Protein AF-A0A523DJ42-F1 (afdb_monomer)

Mean predicted aligned error: 4.33 Å

Radius of gyration: 15.99 Å; Cα contacts (8 Å, |Δi|>4): 185; chains: 1; bounding box: 36×27×42 Å

Structure (mmCIF, N/CA/C/O backbone):
data_AF-A0A523DJ42-F1
#
_entry.id   AF-A0A523DJ42-F1
#
loop_
_atom_site.group_PDB
_atom_site.id
_atom_site.type_symbol
_atom_site.label_atom_id
_atom_site.label_alt_id
_atom_site.label_comp_id
_atom_site.label_asym_id
_atom_site.label_entity_id
_atom_site.label_seq_id
_atom_site.pdbx_PDB_ins_code
_atom_site.Cartn_x
_atom_site.Cartn_y
_atom_site.Cartn_z
_atom_site.occupancy
_atom_site.B_iso_or_equiv
_atom_site.auth_seq_id
_atom_site.auth_comp_id
_atom_site.auth_asym_id
_atom_site.auth_atom_id
_atom_site.pdbx_PDB_model_num
ATOM 1 N N . MET A 1 1 ? -2.068 4.971 12.367 1.00 91.31 1 MET A N 1
ATOM 2 C CA . MET A 1 1 ? -2.739 3.863 13.085 1.00 91.31 1 MET A CA 1
ATOM 3 C C . MET A 1 1 ? -4.069 4.365 13.631 1.00 91.31 1 MET A C 1
ATOM 5 O O . MET A 1 1 ? -4.086 5.461 14.171 1.00 91.31 1 MET A O 1
ATOM 9 N N . ASP A 1 2 ? -5.151 3.599 13.479 1.00 94.56 2 ASP A N 1
ATOM 10 C CA . ASP A 1 2 ? -6.487 3.876 14.025 1.00 94.56 2 ASP A CA 1
ATOM 11 C C . ASP A 1 2 ? -6.815 2.844 15.113 1.00 94.56 2 ASP A C 1
ATOM 13 O O . ASP A 1 2 ? -7.291 1.738 14.842 1.00 94.56 2 ASP A O 1
ATOM 17 N N . THR A 1 3 ? -6.523 3.200 16.363 1.00 93.56 3 THR A N 1
ATOM 18 C CA . THR A 1 3 ? -6.750 2.326 17.521 1.00 93.56 3 THR A CA 1
ATOM 19 C C . THR A 1 3 ? -8.232 2.142 17.837 1.00 93.56 3 THR A C 1
ATOM 21 O O . THR A 1 3 ? -8.599 1.102 18.375 1.00 93.56 3 THR A O 1
ATOM 24 N N . GLY A 1 4 ? -9.096 3.087 17.449 1.00 91.75 4 GLY A N 1
ATOM 25 C CA . GLY A 1 4 ? -10.545 2.970 17.623 1.00 91.75 4 GLY A CA 1
ATOM 26 C C . GLY A 1 4 ? -11.166 1.891 16.733 1.00 91.75 4 GLY A C 1
ATOM 27 O O . GLY A 1 4 ? -12.132 1.248 17.134 1.00 91.75 4 GLY A O 1
ATOM 28 N N . ARG A 1 5 ? -10.596 1.655 15.543 1.00 93.44 5 ARG A N 1
ATOM 29 C CA . ARG A 1 5 ? -11.020 0.581 14.619 1.00 93.44 5 ARG A CA 1
ATOM 30 C C . ARG A 1 5 ? -10.167 -0.683 14.687 1.00 93.44 5 ARG A C 1
ATOM 32 O O . ARG A 1 5 ? -10.508 -1.678 14.040 1.00 93.44 5 ARG A O 1
ATOM 39 N N . GLY A 1 6 ? -9.061 -0.641 15.429 1.00 96.69 6 GLY A N 1
ATOM 40 C CA . GLY A 1 6 ? -8.100 -1.737 15.498 1.00 96.69 6 GLY A CA 1
ATOM 41 C C . GLY A 1 6 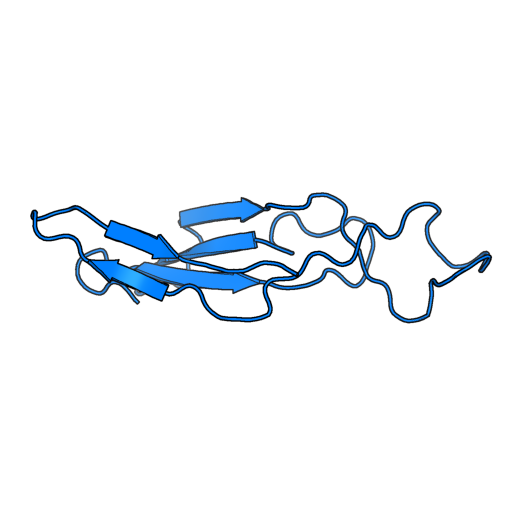? -7.330 -1.941 14.189 1.00 96.69 6 GLY A C 1
ATOM 42 O O . GLY A 1 6 ? -7.061 -3.085 13.828 1.00 96.69 6 GLY A O 1
ATOM 43 N N . VAL A 1 7 ? -7.020 -0.866 13.449 1.00 97.62 7 VAL A N 1
ATOM 44 C CA . VAL A 1 7 ? -6.425 -0.945 12.100 1.00 97.62 7 VAL A CA 1
ATOM 45 C C . VAL A 1 7 ? -5.134 -0.133 11.981 1.00 97.62 7 VAL A C 1
ATOM 47 O O . VAL A 1 7 ? -5.052 1.027 12.393 1.00 97.62 7 VAL A O 1
ATOM 50 N N . LEU A 1 8 ? -4.124 -0.721 11.348 1.00 97.56 8 LEU A N 1
ATOM 51 C CA . LEU A 1 8 ? -2.956 -0.036 10.810 1.00 97.56 8 LEU A CA 1
ATOM 52 C C . LEU A 1 8 ? -3.145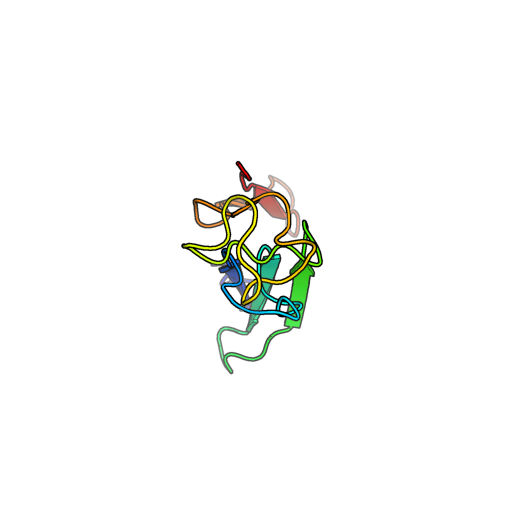 0.175 9.305 1.00 97.56 8 LEU A C 1
ATOM 54 O O . LEU A 1 8 ? -3.371 -0.784 8.575 1.00 97.56 8 LEU A O 1
ATOM 58 N N . TYR A 1 9 ? -3.033 1.420 8.849 1.00 97.69 9 TYR A N 1
ATOM 59 C CA . TYR A 1 9 ? -2.979 1.736 7.424 1.00 97.69 9 TYR A CA 1
ATOM 60 C C . TYR A 1 9 ? -1.522 1.888 7.006 1.00 97.69 9 TYR A C 1
ATOM 62 O O . TYR A 1 9 ? -0.777 2.615 7.668 1.00 97.69 9 TYR A O 1
ATOM 70 N N . VAL A 1 10 ? -1.135 1.207 5.936 1.00 97.19 10 VAL A N 1
ATOM 71 C CA . VAL A 1 10 ? 0.212 1.262 5.360 1.00 97.19 10 VAL A CA 1
ATOM 72 C C . VAL A 1 10 ? 0.118 1.597 3.881 1.00 97.19 10 VAL A C 1
ATOM 74 O O . VAL A 1 10 ? -0.897 1.308 3.247 1.00 97.19 10 VAL A O 1
ATOM 77 N N . ALA A 1 11 ? 1.175 2.203 3.359 1.00 96.62 11 ALA A N 1
ATOM 78 C CA . ALA A 1 11 ? 1.420 2.252 1.932 1.00 96.62 11 ALA A CA 1
ATOM 79 C C . ALA A 1 11 ? 2.565 1.289 1.613 1.00 96.62 11 ALA A C 1
ATOM 81 O O . ALA A 1 11 ? 3.507 1.166 2.403 1.00 96.62 11 ALA A O 1
ATOM 82 N N . THR A 1 12 ? 2.450 0.581 0.502 1.00 95.56 12 THR A N 1
ATOM 83 C CA . THR A 1 12 ? 3.499 -0.276 -0.047 1.00 95.56 12 THR A CA 1
ATOM 84 C C . THR A 1 12 ? 4.060 0.361 -1.299 1.00 95.56 12 THR A C 1
ATOM 86 O O . THR A 1 12 ? 3.349 1.100 -1.973 1.00 95.56 12 THR A O 1
ATOM 89 N N . GLY A 1 13 ? 5.324 0.073 -1.587 1.00 93.50 13 GLY A N 1
ATOM 90 C CA . GLY A 1 13 ? 5.969 0.600 -2.777 1.00 93.50 13 GLY A CA 1
ATOM 91 C C . GLY A 1 13 ? 6.151 -0.411 -3.888 1.00 93.50 13 GLY A C 1
ATOM 92 O O . GLY A 1 13 ? 5.477 -1.450 -3.904 1.00 93.50 13 GLY A O 1
ATOM 93 N N . ASN A 1 14 ? 7.113 -0.088 -4.747 1.00 91.81 14 ASN A N 1
ATOM 94 C CA . ASN A 1 14 ? 7.383 -0.757 -6.010 1.00 91.81 14 ASN A CA 1
ATOM 95 C C . ASN A 1 14 ? 7.432 -2.289 -5.921 1.00 91.81 14 ASN A C 1
ATOM 97 O O . ASN A 1 14 ? 8.058 -2.878 -5.026 1.00 91.81 14 ASN A O 1
ATOM 101 N N . ALA A 1 15 ? 6.873 -2.949 -6.938 1.00 93.44 15 ALA A N 1
ATOM 102 C CA . ALA A 1 15 ? 7.280 -4.306 -7.271 1.00 93.44 15 ALA A CA 1
ATOM 103 C C . ALA A 1 15 ? 8.597 -4.289 -8.063 1.00 93.44 15 ALA A C 1
ATOM 105 O O . ALA A 1 15 ? 8.815 -3.461 -8.939 1.00 93.44 15 ALA A O 1
ATOM 106 N N . TYR A 1 16 ? 9.463 -5.271 -7.810 1.00 90.94 16 TYR A N 1
ATOM 107 C CA . TYR A 1 16 ? 10.741 -5.424 -8.525 1.00 90.94 16 TYR A CA 1
ATOM 108 C C . TYR A 1 16 ? 10.790 -6.677 -9.404 1.00 90.94 16 TYR A C 1
ATOM 110 O O . TYR A 1 16 ? 11.854 -7.084 -9.870 1.00 90.94 16 TYR A O 1
ATOM 118 N N . THR A 1 17 ? 9.641 -7.316 -9.612 1.00 88.88 17 THR A N 1
ATOM 119 C CA . THR A 1 17 ? 9.490 -8.535 -10.408 1.00 88.88 17 THR A CA 1
ATOM 120 C C . THR A 1 17 ? 8.131 -8.547 -11.083 1.00 88.88 17 THR A C 1
ATOM 122 O O . THR A 1 17 ? 7.180 -7.970 -10.555 1.00 88.88 17 THR A O 1
ATOM 125 N N . GLN A 1 18 ? 8.016 -9.287 -12.186 1.00 87.62 18 GLN A N 1
ATOM 126 C CA . GLN A 1 18 ? 6.725 -9.582 -12.795 1.00 87.62 18 GLN A CA 1
ATOM 127 C C . GLN A 1 18 ? 6.231 -11.005 -12.483 1.00 87.62 18 GLN A C 1
ATOM 129 O O . GLN A 1 18 ? 7.048 -11.927 -12.415 1.00 87.62 18 GLN A O 1
ATOM 134 N N . PRO A 1 19 ? 4.906 -11.201 -12.335 1.00 90.94 19 PRO A N 1
ATOM 135 C CA . PRO A 1 19 ? 3.882 -10.149 -12.290 1.00 90.94 19 PRO A CA 1
ATOM 136 C C . PRO A 1 19 ? 4.017 -9.284 -11.025 1.00 90.94 19 PRO A C 1
ATOM 138 O O . PRO A 1 19 ? 4.441 -9.782 -9.980 1.00 90.94 19 PRO A O 1
ATOM 141 N N . ALA A 1 20 ? 3.667 -7.996 -11.126 1.00 92.88 20 ALA A N 1
ATOM 142 C CA . ALA A 1 20 ? 3.620 -7.122 -9.957 1.00 92.88 20 ALA A CA 1
ATOM 143 C C . ALA A 1 20 ? 2.618 -7.698 -8.948 1.00 92.88 20 ALA A C 1
ATOM 145 O O . ALA A 1 20 ? 1.522 -8.136 -9.316 1.00 92.88 20 ALA A O 1
ATOM 146 N N . ALA A 1 21 ? 2.998 -7.744 -7.672 1.00 94.44 21 ALA A N 1
ATOM 147 C CA . ALA A 1 21 ? 2.092 -8.226 -6.643 1.00 94.44 21 ALA A CA 1
ATOM 148 C C . ALA A 1 21 ? 0.887 -7.282 -6.556 1.00 94.44 21 ALA A C 1
ATOM 150 O O . ALA A 1 21 ? 1.054 -6.070 -6.572 1.00 94.44 21 ALA A O 1
ATOM 151 N N . GLY A 1 22 ? -0.323 -7.810 -6.361 1.00 95.50 22 GLY A N 1
ATOM 152 C CA . GLY A 1 22 ? -1.517 -6.967 -6.180 1.00 95.50 22 GLY A CA 1
ATOM 153 C C . GLY A 1 22 ? -1.483 -6.084 -4.922 1.00 95.50 22 GLY A C 1
ATOM 154 O O . GLY A 1 22 ? -2.404 -5.312 -4.689 1.00 95.50 22 GLY A O 1
ATOM 155 N N . THR A 1 23 ? -0.451 -6.235 -4.091 1.00 95.88 23 THR A N 1
ATOM 156 C CA . THR A 1 23 ? -0.181 -5.440 -2.891 1.00 95.88 23 THR A CA 1
ATOM 157 C C . THR A 1 23 ? 1.065 -4.563 -3.030 1.00 95.88 23 THR A C 1
ATOM 159 O O . THR A 1 23 ? 1.486 -4.009 -2.019 1.00 95.88 23 THR A O 1
ATOM 162 N N . SER A 1 24 ? 1.698 -4.464 -4.205 1.00 95.50 24 SER A N 1
ATOM 163 C CA . SER A 1 24 ? 2.636 -3.365 -4.486 1.00 95.50 24 SER A CA 1
ATOM 164 C C . SER A 1 24 ? 1.845 -2.101 -4.781 1.00 95.50 24 SER A C 1
ATOM 166 O O . SER A 1 24 ? 0.676 -2.198 -5.167 1.00 95.50 24 SER A O 1
ATOM 168 N N . ASP A 1 25 ? 2.460 -0.940 -4.574 1.00 95.62 25 ASP A N 1
ATOM 169 C CA . ASP A 1 25 ? 1.890 0.353 -4.974 1.00 95.62 25 ASP A CA 1
ATOM 170 C C . ASP A 1 25 ? 0.438 0.494 -4.501 1.00 95.62 25 ASP A C 1
ATOM 172 O O . ASP A 1 25 ? -0.490 0.841 -5.246 1.00 95.62 25 ASP A O 1
ATOM 176 N N . ALA A 1 26 ? 0.222 0.143 -3.228 1.00 96.62 26 ALA A N 1
ATOM 177 C CA . ALA A 1 26 ? -1.098 0.000 -2.642 1.00 96.62 26 ALA A CA 1
ATOM 178 C C . ALA A 1 26 ? -1.214 0.664 -1.271 1.00 96.62 26 ALA A C 1
ATOM 180 O O . ALA A 1 26 ? -0.290 0.673 -0.459 1.00 96.62 26 ALA A O 1
ATOM 181 N N . ILE A 1 27 ? -2.428 1.121 -0.962 1.00 97.56 27 ILE A N 1
ATOM 182 C CA . ILE A 1 27 ? -2.839 1.394 0.416 1.00 97.56 27 ILE A CA 1
ATOM 183 C C . ILE A 1 27 ? -3.468 0.130 0.990 1.00 97.56 27 ILE A C 1
ATOM 185 O O . ILE A 1 27 ? -4.391 -0.434 0.399 1.00 97.56 27 ILE A O 1
ATOM 189 N N . MET A 1 28 ? -3.008 -0.300 2.163 1.00 97.88 28 MET A N 1
ATOM 190 C CA . M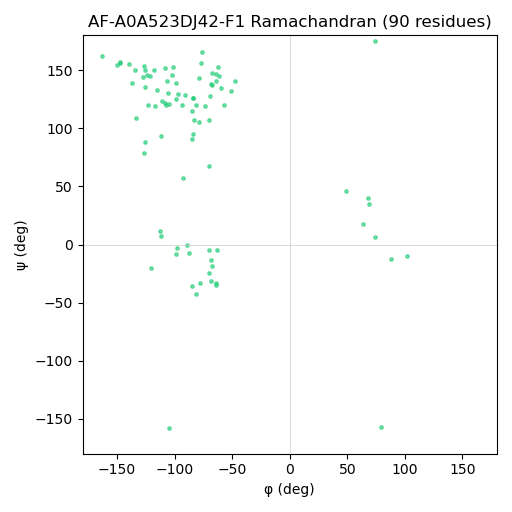ET A 1 28 ? -3.506 -1.501 2.834 1.00 97.88 28 MET A CA 1
ATOM 191 C C . MET A 1 28 ? -4.005 -1.195 4.242 1.00 97.88 28 MET A C 1
ATOM 193 O O . MET A 1 28 ? -3.429 -0.376 4.958 1.00 97.88 28 MET A O 1
ATOM 197 N N . ALA A 1 29 ? -5.046 -1.911 4.659 1.00 98.12 29 ALA A N 1
ATOM 198 C CA . ALA A 1 29 ? -5.522 -1.942 6.035 1.00 98.12 29 ALA A CA 1
ATOM 199 C C . ALA A 1 29 ? -5.203 -3.292 6.675 1.00 98.12 29 ALA A C 1
ATOM 201 O O . ALA A 1 29 ? -5.670 -4.335 6.216 1.00 98.12 29 ALA A O 1
ATOM 202 N N . ILE A 1 30 ? -4.456 -3.257 7.771 1.00 98.50 30 ILE A N 1
ATOM 203 C CA . ILE A 1 30 ? -4.006 -4.427 8.520 1.00 98.50 30 ILE A CA 1
ATOM 204 C C . ILE A 1 30 ? -4.641 -4.395 9.908 1.00 98.50 30 ILE A C 1
ATOM 206 O O . ILE A 1 30 ? -4.642 -3.366 10.583 1.00 98.50 30 ILE A O 1
ATOM 210 N N . GLU A 1 31 ? -5.199 -5.514 10.349 1.00 98.44 31 GLU A N 1
ATOM 211 C CA . GLU A 1 31 ? -5.735 -5.657 11.696 1.00 98.44 31 GLU A CA 1
ATOM 212 C C . GLU A 1 31 ? -4.614 -5.665 12.742 1.00 98.44 31 GLU A C 1
ATOM 214 O O . 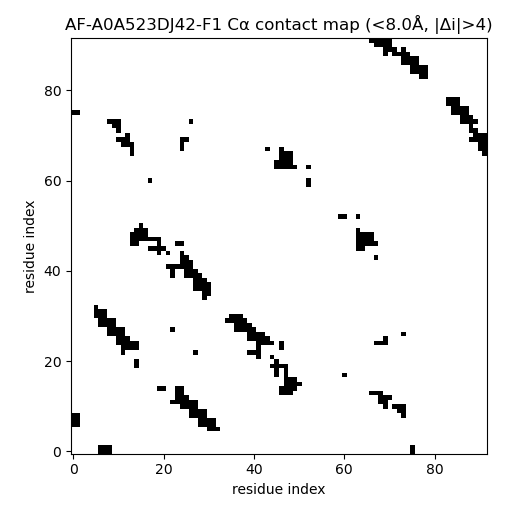GLU A 1 31 ? -3.685 -6.466 12.670 1.00 98.44 31 GLU A O 1
ATOM 219 N N . LEU A 1 32 ? -4.724 -4.802 13.757 1.00 98.12 32 LEU A N 1
ATOM 220 C CA . LEU A 1 32 ? -3.688 -4.644 14.784 1.00 98.12 32 LEU A CA 1
ATOM 221 C C . LEU A 1 32 ? -3.479 -5.897 15.638 1.00 98.12 32 LEU A C 1
ATOM 223 O O . LEU A 1 32 ? -2.365 -6.146 16.084 1.00 98.12 32 LEU A O 1
ATOM 227 N N . ALA A 1 33 ? -4.540 -6.663 15.890 1.00 98.06 33 ALA A N 1
ATOM 228 C CA . ALA A 1 33 ? -4.478 -7.818 16.781 1.00 98.06 33 ALA A CA 1
ATOM 229 C C . ALA A 1 33 ? -3.831 -9.048 16.128 1.00 98.06 33 ALA A C 1
ATOM 231 O O . ALA A 1 33 ? -3.200 -9.845 16.815 1.00 98.06 33 ALA A O 1
ATOM 232 N N . THR A 1 34 ? -4.017 -9.217 14.818 1.00 98.38 34 THR A N 1
ATOM 233 C CA . THR A 1 34 ? -3.708 -10.469 14.108 1.00 98.38 34 THR A CA 1
ATOM 234 C C . THR A 1 34 ? -2.673 -10.293 13.003 1.00 98.38 34 THR A C 1
ATOM 236 O O . THR A 1 34 ? -2.076 -11.274 12.570 1.00 98.38 34 THR A O 1
ATOM 239 N N . GLY A 1 35 ? -2.472 -9.067 12.511 1.00 97.69 35 GLY A N 1
ATOM 240 C CA . GLY A 1 35 ? -1.714 -8.814 11.289 1.00 97.69 35 GLY A CA 1
ATOM 241 C C . GLY A 1 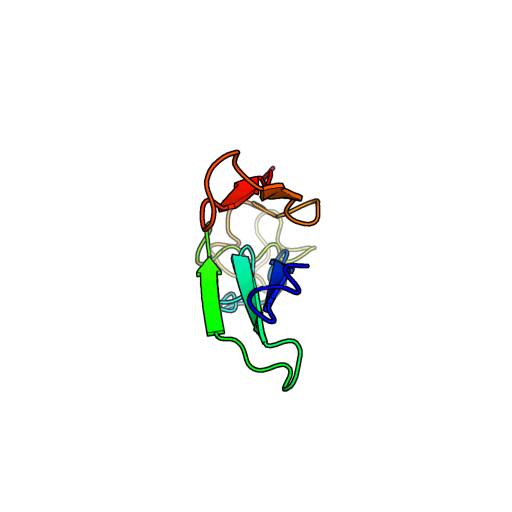35 ? -2.465 -9.197 10.008 1.00 97.69 35 GLY A C 1
ATOM 242 O O . GLY A 1 35 ? -1.884 -9.126 8.928 1.00 97.69 35 GLY A O 1
ATOM 243 N N . ALA A 1 36 ? -3.741 -9.593 10.089 1.00 98.44 36 ALA A N 1
ATOM 244 C CA . ALA A 1 36 ? -4.524 -9.954 8.913 1.00 98.44 36 ALA A CA 1
ATOM 245 C C . ALA A 1 36 ? -4.797 -8.730 8.028 1.00 98.44 36 ALA A C 1
ATOM 247 O O . ALA A 1 36 ? -5.174 -7.660 8.513 1.00 98.44 36 ALA A O 1
ATOM 248 N N . ILE A 1 37 ? -4.657 -8.899 6.713 1.00 98.25 37 ILE A N 1
ATOM 249 C CA . ILE A 1 37 ? -5.036 -7.874 5.739 1.00 98.25 37 ILE A CA 1
ATOM 250 C C . ILE A 1 37 ? -6.565 -7.839 5.660 1.00 98.25 37 ILE A C 1
ATOM 252 O O . ILE A 1 37 ? -7.197 -8.831 5.301 1.00 98.25 37 ILE A O 1
ATOM 256 N N . ARG A 1 38 ? -7.165 -6.692 5.985 1.00 97.69 38 ARG A N 1
ATOM 257 C CA . ARG A 1 38 ? -8.613 -6.469 5.861 1.00 97.69 38 ARG A CA 1
ATOM 258 C C . ARG A 1 38 ? -9.006 -6.110 4.436 1.00 97.69 38 ARG A C 1
ATOM 260 O O . ARG A 1 38 ? -10.030 -6.571 3.946 1.00 97.69 38 ARG A O 1
ATOM 267 N N . TRP A 1 39 ? -8.208 -5.257 3.805 1.00 97.69 39 TRP A N 1
ATOM 268 C CA . TRP A 1 39 ? -8.353 -4.854 2.412 1.00 97.69 39 TRP A CA 1
ATOM 269 C C . TRP A 1 39 ? -7.058 -4.208 1.924 1.00 97.69 39 TRP A C 1
ATOM 271 O O . TRP A 1 39 ? -6.232 -3.754 2.723 1.00 97.69 39 TRP A O 1
ATOM 281 N N . TRP A 1 40 ? -6.911 -4.137 0.608 1.00 97.69 40 TRP A N 1
ATOM 282 C CA . TRP A 1 40 ? -5.907 -3.323 -0.061 1.00 97.69 40 TRP A CA 1
ATOM 283 C C . TRP A 1 40 ? -6.518 -2.673 -1.302 1.00 97.69 40 TRP A C 1
ATOM 285 O O . TRP A 1 40 ? -7.507 -3.165 -1.847 1.00 97.69 40 TRP A O 1
ATOM 295 N N . ASN A 1 41 ? -5.945 -1.550 -1.716 1.00 95.94 41 ASN A N 1
ATOM 296 C CA . ASN A 1 41 ? -6.270 -0.877 -2.962 1.00 95.94 41 ASN A CA 1
ATOM 297 C C . ASN A 1 41 ? -4.960 -0.510 -3.660 1.00 95.94 41 ASN A C 1
ATOM 299 O O . ASN A 1 41 ? -4.233 0.351 -3.164 1.00 95.94 41 ASN A O 1
ATOM 303 N N . GLN A 1 42 ? -4.664 -1.205 -4.756 1.00 95.44 42 GLN A N 1
ATOM 304 C CA . GLN A 1 42 ? -3.520 -0.927 -5.616 1.00 95.44 42 GLN A CA 1
ATOM 305 C C . GLN A 1 42 ? -3.893 0.178 -6.597 1.00 95.44 42 GLN A C 1
ATOM 307 O O . GLN A 1 42 ? -4.901 0.072 -7.297 1.00 95.44 42 GLN A O 1
ATOM 312 N N . LEU A 1 43 ? -3.086 1.234 -6.635 1.00 92.06 43 LEU A N 1
ATOM 313 C CA . LEU A 1 43 ? -3.353 2.377 -7.504 1.00 92.06 43 LEU A CA 1
ATOM 314 C C . LEU A 1 43 ? -2.801 2.151 -8.908 1.00 92.06 43 LEU A C 1
ATOM 316 O O . LEU A 1 43 ? -3.460 2.536 -9.875 1.00 92.06 43 LEU A O 1
ATOM 320 N N . THR A 1 44 ? -1.655 1.474 -9.010 1.00 89.62 44 THR A N 1
ATOM 321 C CA . THR A 1 44 ? -0.969 1.238 -10.284 1.00 89.62 44 THR A CA 1
ATOM 322 C C . THR A 1 44 ? -0.711 -0.255 -10.495 1.00 89.62 44 THR A C 1
ATOM 324 O O . THR A 1 44 ? 0.327 -0.784 -10.107 1.00 89.62 44 THR A O 1
ATOM 327 N N . PRO A 1 45 ? -1.666 -0.992 -11.086 1.00 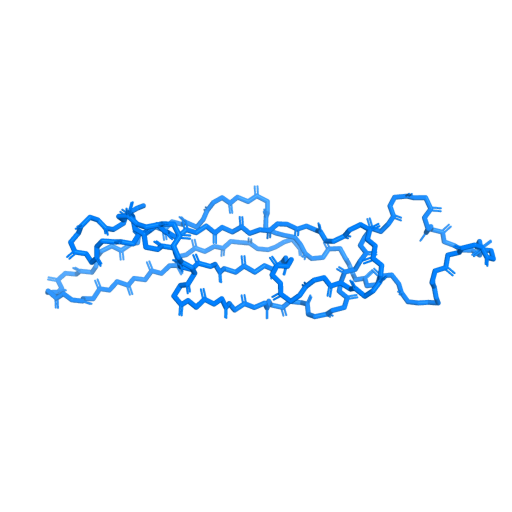91.19 45 PRO A N 1
ATOM 328 C CA . PRO A 1 45 ? -1.452 -2.390 -11.437 1.00 91.19 45 PRO A CA 1
ATOM 329 C C . PRO A 1 45 ? -0.358 -2.553 -12.496 1.00 91.19 45 PRO A C 1
ATOM 331 O O . PRO A 1 45 ? -0.264 -1.752 -13.423 1.00 91.19 45 PRO A O 1
ATOM 334 N N . ASN A 1 46 ? 0.391 -3.655 -12.407 1.00 89.69 46 ASN A N 1
ATOM 335 C CA . ASN A 1 46 ? 1.495 -4.005 -13.313 1.00 89.69 46 ASN A CA 1
ATOM 336 C C . ASN A 1 46 ? 2.684 -3.033 -13.298 1.00 89.69 46 ASN A C 1
ATOM 338 O O . ASN A 1 46 ? 3.517 -3.093 -14.202 1.00 89.69 46 ASN A O 1
ATOM 342 N N . ASP A 1 47 ? 2.799 -2.199 -12.264 1.00 90.12 47 ASP A N 1
ATOM 343 C CA . ASP A 1 47 ? 3.992 -1.394 -12.048 1.00 90.12 47 ASP A CA 1
ATOM 344 C C . ASP A 1 47 ? 5.104 -2.239 -11.433 1.00 90.12 47 ASP A C 1
ATOM 346 O O . ASP A 1 47 ? 5.029 -2.672 -10.283 1.00 90.12 47 ASP A O 1
ATOM 350 N N . ALA A 1 48 ? 6.097 -2.583 -12.245 1.00 89.50 48 ALA A N 1
ATOM 351 C CA . ALA A 1 48 ? 7.209 -3.427 -11.853 1.00 89.50 48 ALA A CA 1
ATOM 352 C C . ALA A 1 48 ? 8.506 -2.701 -12.191 1.00 89.50 48 ALA A C 1
ATOM 354 O O . ALA A 1 48 ? 9.162 -3.004 -13.191 1.00 89.50 48 ALA A O 1
ATOM 355 N N . PHE A 1 49 ? 8.894 -1.752 -11.345 1.00 88.19 49 PHE A N 1
ATOM 356 C CA . PHE A 1 49 ? 10.096 -0.947 -11.508 1.00 88.19 49 PHE A CA 1
ATOM 357 C C . PHE A 1 49 ? 11.392 -1.754 -11.288 1.00 88.19 49 PHE A C 1
ATOM 359 O O . PHE A 1 49 ? 12.163 -1.560 -10.344 1.00 88.19 49 PHE A O 1
ATOM 366 N N . ILE A 1 50 ? 11.673 -2.701 -12.186 1.00 88.94 50 ILE A N 1
ATOM 367 C CA . ILE A 1 50 ? 12.852 -3.562 -12.115 1.00 88.94 50 ILE A CA 1
ATOM 368 C C . ILE A 1 50 ? 14.096 -2.726 -12.419 1.00 88.94 50 ILE A C 1
ATOM 370 O O . ILE A 1 50 ? 14.383 -2.359 -13.563 1.00 88.94 50 ILE A O 1
ATOM 374 N N . THR A 1 51 ? 14.877 -2.445 -11.378 1.00 82.69 51 THR A N 1
ATOM 375 C CA . THR A 1 51 ? 16.140 -1.713 -11.512 1.00 82.69 51 THR A CA 1
ATOM 376 C C . THR A 1 51 ? 17.066 -2.452 -12.485 1.00 82.69 51 THR A C 1
ATOM 378 O O . THR A 1 51 ? 17.423 -3.606 -12.266 1.00 82.69 51 THR A O 1
ATOM 381 N N . GLY A 1 52 ? 17.460 -1.783 -13.572 1.00 80.25 52 GLY A N 1
ATOM 382 C CA . GLY A 1 52 ? 18.278 -2.367 -14.645 1.00 80.25 52 GLY A CA 1
ATOM 383 C C . GLY A 1 52 ? 17.497 -2.760 -15.904 1.00 80.25 52 GLY A C 1
ATOM 384 O O . GLY A 1 52 ? 18.112 -2.993 -16.944 1.00 80.25 52 GLY A O 1
ATOM 385 N N . CYS A 1 53 ? 16.163 -2.736 -15.858 1.00 83.06 53 CYS A N 1
ATOM 386 C CA . CYS A 1 53 ? 15.294 -2.890 -17.025 1.00 83.06 53 CYS A CA 1
ATOM 387 C C . CYS A 1 53 ? 14.919 -1.540 -17.637 1.00 83.06 53 CYS A C 1
ATOM 389 O O . CYS A 1 53 ? 13.753 -1.184 -17.763 1.00 83.06 53 CYS A O 1
ATOM 391 N N . ARG A 1 54 ? 15.944 -0.768 -18.019 1.00 72.50 54 ARG A N 1
ATOM 392 C CA . ARG A 1 54 ? 15.788 0.482 -18.771 1.00 72.50 54 ARG A CA 1
ATOM 393 C C . ARG A 1 54 ? 16.326 0.291 -20.188 1.00 72.50 54 ARG A C 1
ATOM 395 O O . ARG A 1 54 ? 17.493 -0.053 -20.359 1.00 72.50 54 ARG A O 1
ATOM 402 N N . GLY A 1 55 ? 15.492 0.542 -21.196 1.00 72.00 55 GLY A N 1
ATOM 403 C CA . GLY A 1 55 ? 15.851 0.355 -22.607 1.00 72.00 55 GLY A CA 1
ATOM 404 C C . GLY A 1 55 ? 15.770 -1.105 -23.069 1.00 72.00 55 GLY A C 1
ATOM 405 O O . GLY A 1 55 ? 15.049 -1.913 -22.494 1.00 72.00 55 GLY A O 1
ATOM 406 N N . THR A 1 56 ? 16.490 -1.454 -24.137 1.00 73.81 56 THR A N 1
ATOM 407 C CA . THR A 1 56 ? 16.426 -2.787 -24.758 1.00 73.81 56 THR A CA 1
ATOM 408 C C . THR A 1 56 ? 17.354 -3.782 -24.060 1.00 73.81 56 THR A C 1
ATOM 410 O O . THR A 1 56 ? 18.521 -3.914 -24.432 1.00 73.81 56 THR A O 1
ATOM 413 N N . ASN A 1 57 ? 16.832 -4.494 -23.058 1.00 83.38 57 ASN A N 1
ATOM 414 C CA . ASN A 1 57 ? 17.490 -5.638 -22.426 1.00 83.38 57 ASN A CA 1
ATOM 415 C C . ASN A 1 57 ? 16.640 -6.904 -22.653 1.00 83.38 57 ASN A C 1
ATOM 417 O O . ASN A 1 57 ? 15.505 -6.944 -22.187 1.00 83.38 57 ASN A O 1
ATOM 421 N N . PRO A 1 58 ? 17.157 -7.944 -23.332 1.00 85.81 58 PRO A N 1
ATOM 422 C CA . PRO A 1 58 ? 16.377 -9.142 -23.655 1.00 85.81 58 PRO A CA 1
ATOM 423 C C . PRO A 1 58 ? 15.999 -9.994 -22.433 1.00 85.81 58 PRO A C 1
ATOM 425 O O . PRO A 1 58 ? 15.152 -10.870 -22.551 1.00 85.81 58 PRO A O 1
ATOM 428 N N . ASN A 1 59 ? 16.615 -9.757 -21.269 1.00 86.00 59 ASN A N 1
ATOM 429 C CA . ASN A 1 59 ? 16.261 -10.433 -20.017 1.00 86.00 59 ASN A CA 1
ATOM 430 C C . ASN A 1 59 ? 15.161 -9.702 -19.231 1.00 86.00 59 ASN A C 1
ATOM 432 O O . ASN A 1 59 ? 14.805 -10.136 -18.136 1.00 86.00 59 ASN A O 1
ATOM 436 N N . CYS A 1 60 ? 14.679 -8.572 -19.743 1.00 87.12 60 CYS A N 1
ATOM 437 C CA . CYS A 1 60 ? 13.686 -7.744 -19.082 1.00 87.12 60 CYS A CA 1
ATOM 438 C C . CYS A 1 60 ? 12.294 -7.963 -19.670 1.00 87.12 60 CYS A C 1
ATOM 440 O O . CYS A 1 60 ? 12.174 -8.327 -20.842 1.00 87.12 60 CYS A O 1
ATOM 442 N N . PRO A 1 61 ? 11.244 -7.733 -18.867 1.00 83.88 61 PRO A N 1
ATOM 443 C CA . PRO A 1 61 ? 9.888 -7.728 -19.385 1.00 83.88 61 PRO A CA 1
ATOM 444 C C . PRO A 1 61 ? 9.693 -6.619 -20.423 1.00 83.88 61 PRO A C 1
ATOM 446 O O . PRO A 1 61 ? 10.376 -5.595 -20.388 1.00 83.88 61 PRO A O 1
ATOM 449 N N . GLU A 1 62 ? 8.748 -6.840 -21.340 1.00 81.81 62 GLU A N 1
ATOM 450 C CA . GLU A 1 62 ? 8.411 -5.869 -22.390 1.00 81.81 62 GLU A CA 1
ATOM 451 C C . GLU A 1 62 ? 7.833 -4.571 -21.813 1.00 81.81 62 GLU A C 1
ATOM 453 O O . GLU A 1 62 ? 8.113 -3.491 -22.329 1.00 81.81 62 GLU A O 1
ATOM 458 N N . ASP A 1 63 ? 7.066 -4.680 -20.728 1.00 82.12 63 ASP A N 1
ATOM 459 C CA . ASP A 1 63 ? 6.514 -3.555 -19.981 1.00 82.12 63 ASP A CA 1
ATOM 460 C C . ASP A 1 63 ? 6.969 -3.661 -18.524 1.00 82.12 63 ASP A C 1
ATOM 462 O O . ASP A 1 63 ? 6.709 -4.671 -17.877 1.00 82.12 63 ASP A O 1
ATOM 466 N N . GLY A 1 64 ? 7.688 -2.657 -18.025 1.00 79.50 64 GLY A N 1
ATOM 467 C CA . GLY A 1 64 ? 8.102 -2.552 -16.622 1.00 79.50 64 GLY A CA 1
ATOM 468 C C . GLY A 1 64 ? 7.193 -1.645 -15.793 1.00 79.50 64 GLY A C 1
ATOM 469 O O . GLY A 1 64 ? 7.398 -1.514 -14.598 1.00 79.50 64 GLY A O 1
ATOM 470 N N . GLY A 1 65 ? 6.191 -1.012 -16.396 1.00 86.12 65 GLY A N 1
ATOM 471 C CA . GLY A 1 65 ? 5.353 -0.042 -15.709 1.00 86.12 65 GLY A CA 1
ATOM 472 C C . GLY A 1 65 ? 6.023 1.318 -15.442 1.00 86.12 65 GLY A C 1
ATOM 473 O O . GLY A 1 65 ? 7.182 1.544 -15.816 1.00 86.12 65 GLY A O 1
ATOM 474 N N . PRO A 1 66 ? 5.244 2.273 -14.902 1.00 86.06 66 PRO A N 1
ATOM 475 C CA . PRO A 1 66 ? 5.599 3.691 -14.868 1.00 86.06 66 PRO A CA 1
ATOM 476 C C . PRO A 1 66 ? 6.445 4.181 -13.673 1.00 86.06 66 PRO A C 1
ATOM 478 O O . PRO A 1 66 ? 6.878 5.330 -13.757 1.00 86.06 66 PRO A O 1
ATOM 481 N N . ASP A 1 67 ? 6.721 3.376 -12.633 1.00 87.56 67 ASP A N 1
ATOM 482 C CA . ASP A 1 67 ? 7.397 3.786 -11.371 1.00 87.56 67 ASP A CA 1
ATOM 483 C C . ASP A 1 67 ? 6.567 4.742 -10.485 1.00 87.56 67 ASP A C 1
ATOM 485 O O . ASP A 1 67 ? 7.077 5.707 -9.906 1.00 87.56 67 ASP A O 1
ATOM 489 N N . HIS A 1 68 ? 5.261 4.491 -10.403 1.00 89.69 68 HIS A N 1
ATOM 490 C CA . HIS A 1 68 ? 4.344 5.101 -9.447 1.00 89.69 68 HIS A CA 1
ATOM 49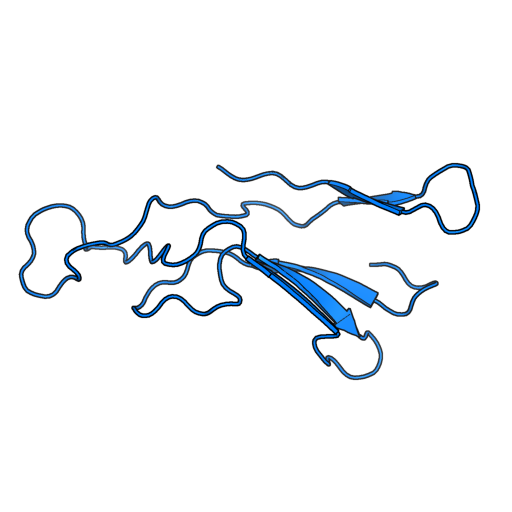1 C C . HIS A 1 68 ? 4.390 4.355 -8.110 1.00 89.69 68 HIS A C 1
ATOM 493 O O . HIS A 1 68 ? 3.803 3.290 -7.942 1.00 89.69 68 HIS A O 1
ATOM 499 N N . ASP A 1 69 ? 5.005 4.999 -7.129 1.00 86.69 69 ASP A N 1
ATOM 500 C CA . ASP A 1 69 ? 5.312 4.496 -5.801 1.00 86.69 69 ASP A CA 1
ATOM 501 C C . ASP A 1 69 ? 4.759 5.439 -4.711 1.00 86.69 69 ASP A C 1
ATOM 503 O O . ASP A 1 69 ? 4.667 6.669 -4.832 1.00 86.69 69 ASP A O 1
ATOM 507 N N . PHE A 1 70 ? 4.420 4.854 -3.571 1.00 91.88 70 PHE A N 1
ATOM 508 C CA . PHE A 1 70 ? 4.143 5.588 -2.354 1.00 91.88 70 PHE A CA 1
ATOM 509 C C . PHE A 1 70 ? 5.432 5.910 -1.597 1.00 91.88 70 PHE A C 1
ATOM 511 O O . PHE A 1 70 ? 5.883 5.172 -0.721 1.00 91.88 70 PHE A O 1
ATOM 518 N N . GLY A 1 71 ? 5.966 7.110 -1.825 1.00 87.44 71 GLY A N 1
ATOM 519 C CA . GLY A 1 71 ? 7.162 7.593 -1.122 1.00 87.44 71 GLY A CA 1
ATOM 520 C C . GLY A 1 71 ? 6.975 7.912 0.373 1.00 87.44 71 GLY A C 1
ATOM 521 O O . GLY A 1 71 ? 7.938 8.283 1.046 1.00 87.44 71 GLY A O 1
ATOM 522 N N . ALA A 1 72 ? 5.753 7.821 0.911 1.00 91.56 72 ALA A N 1
ATOM 523 C CA . ALA A 1 72 ? 5.462 8.125 2.310 1.00 91.56 72 ALA A CA 1
ATOM 524 C C . ALA A 1 72 ? 4.283 7.316 2.865 1.00 91.56 72 ALA A C 1
ATOM 526 O O . ALA A 1 72 ? 3.353 6.940 2.152 1.00 91.56 72 ALA A O 1
ATOM 527 N N . SER A 1 73 ? 4.284 7.127 4.186 1.00 93.19 73 SER A N 1
ATOM 528 C CA . SER A 1 73 ? 3.155 6.540 4.911 1.00 93.19 73 SER A CA 1
ATOM 529 C C . SER A 1 73 ? 1.883 7.391 4.772 1.00 93.19 73 SER A C 1
ATOM 531 O O . SER A 1 73 ? 1.967 8.623 4.820 1.00 93.19 73 SER A O 1
ATOM 533 N N . PRO A 1 74 ? 0.690 6.772 4.702 1.00 95.50 74 PRO A N 1
ATOM 534 C CA . PRO A 1 74 ? -0.561 7.511 4.638 1.00 95.50 74 PRO A CA 1
ATOM 535 C C . PRO A 1 74 ? -0.829 8.239 5.961 1.00 95.50 74 PRO A C 1
ATOM 537 O O . PRO A 1 74 ? -0.671 7.685 7.055 1.00 95.50 74 PRO A O 1
ATOM 540 N N . ALA A 1 75 ? -1.298 9.479 5.867 1.00 95.44 75 ALA A N 1
ATOM 541 C CA . ALA A 1 75 ? -1.756 10.259 7.001 1.00 95.44 75 ALA A CA 1
ATOM 542 C C . ALA A 1 75 ? -3.216 9.919 7.325 1.00 95.44 75 ALA A C 1
ATOM 544 O O . ALA A 1 75 ? -4.104 10.015 6.476 1.00 95.44 75 ALA A O 1
ATOM 545 N N . LEU A 1 76 ? -3.465 9.554 8.582 1.00 94.69 76 LEU A N 1
ATOM 546 C CA . LEU A 1 76 ? -4.809 9.364 9.114 1.00 94.69 76 LEU A CA 1
ATOM 547 C C . LEU A 1 76 ? -5.369 10.712 9.576 1.00 94.69 76 LEU A C 1
ATOM 549 O O . LEU A 1 76 ? -4.873 11.286 10.544 1.00 94.69 76 LEU A O 1
ATOM 553 N N . VAL A 1 77 ? -6.425 11.188 8.924 1.00 94.19 77 VAL A N 1
ATOM 554 C CA . VAL A 1 77 ? -7.109 12.433 9.286 1.00 94.19 77 VAL A CA 1
ATOM 555 C C . VAL A 1 77 ? -8.452 12.098 9.922 1.00 94.19 77 VAL A C 1
ATOM 557 O O . VAL A 1 77 ? -9.308 11.464 9.304 1.00 94.19 77 VAL A O 1
ATOM 560 N N . ILE A 1 78 ? -8.642 12.529 11.169 1.00 90.31 78 ILE A N 1
ATOM 561 C CA . ILE A 1 78 ? -9.879 12.311 11.924 1.00 90.31 78 ILE A CA 1
ATOM 562 C C . ILE A 1 78 ? -10.781 13.533 11.742 1.00 90.31 78 ILE A C 1
ATOM 564 O O . ILE A 1 78 ? -10.400 14.656 12.071 1.00 90.31 78 ILE A O 1
ATOM 568 N N . GLY A 1 79 ? -11.974 13.313 11.191 1.00 87.38 79 GLY A N 1
ATOM 569 C CA . GLY A 1 79 ? -12.959 14.366 10.971 1.00 87.38 79 GLY A CA 1
ATOM 570 C C . GLY A 1 79 ? -13.685 14.781 12.252 1.00 87.38 79 GLY A C 1
ATOM 571 O O . GLY A 1 79 ? -13.690 14.076 13.256 1.00 87.38 79 GLY A O 1
ATOM 572 N N . SER A 1 80 ? -14.376 15.921 12.194 1.00 88.06 80 SER A N 1
ATOM 573 C CA . SER A 1 80 ? -15.089 16.509 13.342 1.00 88.06 80 SER A CA 1
ATOM 574 C C . SER A 1 80 ? -16.295 15.688 13.817 1.00 88.06 80 SER A C 1
ATOM 576 O O . SER A 1 80 ? -16.791 15.903 14.919 1.00 88.06 80 SER A O 1
ATOM 578 N N . ARG A 1 81 ? -16.810 14.782 12.973 1.00 89.50 81 ARG A N 1
ATOM 579 C CA . ARG A 1 81 ? -17.927 13.891 13.312 1.00 89.50 81 ARG A CA 1
ATOM 580 C C . ARG A 1 81 ? -17.393 12.515 13.708 1.00 89.50 81 ARG A C 1
ATOM 582 O O . ARG A 1 81 ? -16.51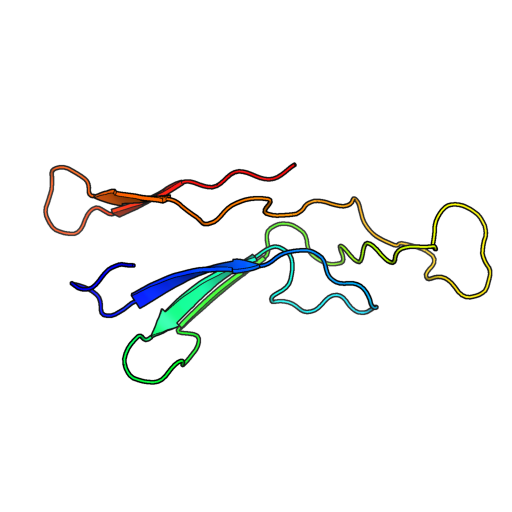0 12.006 13.013 1.00 89.50 81 ARG A O 1
ATOM 589 N N . PRO A 1 82 ? -17.964 11.877 14.745 1.00 83.19 82 PRO A N 1
ATOM 590 C CA . PRO A 1 82 ? -17.633 10.500 15.083 1.00 83.19 82 PRO A CA 1
ATOM 591 C C . PRO A 1 82 ? -17.751 9.599 13.853 1.00 83.19 82 PRO A C 1
ATOM 593 O O . PRO A 1 82 ? -18.733 9.665 13.118 1.00 83.19 82 PRO A O 1
ATOM 596 N N . GLY A 1 83 ? -16.733 8.778 13.616 1.00 82.31 83 GLY A N 1
ATOM 597 C CA . GLY A 1 83 ? -16.724 7.841 12.495 1.00 82.31 83 GLY A CA 1
ATOM 598 C C . GLY A 1 83 ? -16.181 8.393 11.171 1.00 82.31 83 GLY A C 1
ATOM 599 O O . GLY A 1 83 ? -15.844 7.585 10.309 1.00 82.31 83 GLY A O 1
ATOM 600 N N . ASN A 1 84 ? -15.992 9.707 11.011 1.00 89.44 84 ASN A N 1
ATOM 601 C CA . ASN A 1 84 ? -15.384 10.259 9.798 1.00 89.44 84 ASN A CA 1
ATOM 602 C C . ASN A 1 84 ? -13.859 10.165 9.850 1.00 89.44 84 ASN A C 1
ATOM 604 O O . ASN A 1 84 ? -13.217 10.747 10.724 1.00 89.44 84 ASN A O 1
ATOM 608 N N . VAL A 1 85 ? -13.288 9.458 8.881 1.00 90.75 85 VAL A N 1
ATOM 609 C CA . VAL A 1 85 ? -11.845 9.295 8.720 1.00 90.75 85 VAL A CA 1
ATOM 610 C C . VAL A 1 85 ? -11.492 9.431 7.247 1.00 90.75 85 VAL A C 1
ATOM 612 O O . VAL A 1 85 ? -12.204 8.908 6.392 1.00 90.75 85 VAL A O 1
ATOM 615 N N . LEU A 1 86 ? -10.386 10.114 6.967 1.00 91.62 86 LEU A N 1
ATOM 616 C CA . LEU A 1 86 ? -9.772 10.189 5.647 1.00 91.62 86 LEU A CA 1
ATOM 617 C C . LEU A 1 86 ? -8.339 9.660 5.722 1.00 91.62 86 LEU A C 1
ATOM 619 O O . LEU A 1 86 ? -7.648 9.857 6.724 1.00 91.62 86 LEU A O 1
ATOM 623 N N . LEU A 1 87 ? -7.902 9.006 4.650 1.00 94.00 87 LEU A N 1
ATOM 624 C CA . LEU A 1 87 ? -6.499 8.689 4.419 1.00 94.00 87 LEU A CA 1
ATOM 625 C C . LEU A 1 87 ? -5.981 9.645 3.352 1.00 94.00 87 LEU A C 1
ATOM 627 O O . LEU A 1 87 ? -6.530 9.686 2.253 1.00 94.00 87 LEU A O 1
ATOM 631 N N . ALA A 1 88 ? -4.958 10.420 3.692 1.00 93.56 88 ALA A N 1
ATOM 632 C CA . ALA A 1 88 ? -4.249 11.270 2.746 1.00 93.56 88 ALA A CA 1
ATOM 633 C C . ALA A 1 88 ? -2.887 10.644 2.436 1.00 93.56 88 ALA A C 1
ATOM 635 O O . ALA A 1 88 ? -2.153 10.264 3.346 1.00 93.56 88 ALA A O 1
ATOM 636 N N . PHE A 1 89 ? -2.559 10.528 1.157 1.00 93.06 89 PHE A N 1
ATOM 637 C CA . PHE A 1 89 ? -1.325 9.924 0.665 1.00 93.06 89 PHE A CA 1
ATOM 638 C C . PHE A 1 89 ? -0.899 10.623 -0.626 1.00 93.06 89 PHE A C 1
ATOM 640 O O . PHE A 1 89 ? -1.723 11.243 -1.300 1.00 93.06 89 PHE A O 1
ATOM 647 N N . GLY A 1 90 ? 0.389 10.542 -0.940 1.00 89.81 90 GLY A N 1
ATOM 648 C CA . GLY A 1 90 ? 0.958 11.025 -2.194 1.00 89.81 90 GLY A CA 1
ATOM 649 C C . GLY A 1 90 ? 1.569 9.870 -2.974 1.00 89.81 90 GLY A C 1
ATOM 650 O O . GLY A 1 90 ? 2.040 8.910 -2.367 1.00 89.81 90 GLY A O 1
ATOM 651 N N . VAL A 1 91 ? 1.550 9.999 -4.295 1.00 88.38 91 VAL A N 1
ATOM 652 C CA . VAL A 1 91 ? 2.195 9.105 -5.264 1.00 88.38 91 VAL A CA 1
ATOM 653 C C . VAL A 1 91 ? 3.053 9.992 -6.169 1.00 88.38 9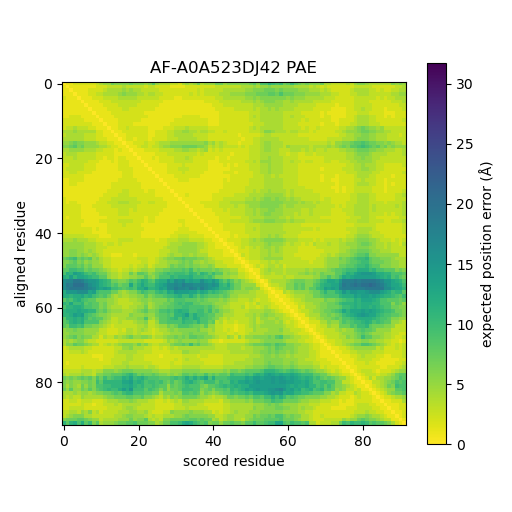1 VAL A C 1
ATOM 655 O O . VAL A 1 91 ? 2.676 11.151 -6.393 1.00 88.38 91 VAL A O 1
ATOM 658 N N . ASN A 1 92 ? 4.216 9.508 -6.600 1.00 82.12 92 ASN A N 1
ATOM 659 C CA . ASN A 1 92 ? 5.102 10.209 -7.540 1.00 82.12 92 ASN A CA 1
ATOM 660 C C . ASN A 1 92 ? 4.693 10.021 -9.007 1.00 82.12 92 ASN A C 1
ATOM 662 O O . ASN A 1 92 ? 3.953 9.067 -9.330 1.00 82.12 92 ASN A O 1
#

Solvent-accessible surface area (backbone atoms only — not comparable to full-atom values): 5490 Å² total; per-residue (Å²): 112,41,79,93,79,41,32,36,62,44,48,28,38,70,17,68,46,86,78,32,53,83,65,22,20,14,47,34,37,27,32,66,91,76,67,47,75,77,50,72,50,50,79,48,83,59,29,15,51,35,86,85,62,71,77,96,49,92,92,40,71,97,70,37,53,86,63,53,28,36,88,48,72,49,44,80,43,78,49,98,49,92,91,43,71,46,78,48,73,61,67,99

Nearest PDB structures (foldseek):
  3q7o-assembly1_A  TM=7.392E-01  e=2.603E+00  Escherichia coli
  3q7n-assembly1_A  TM=6.433E-01  e=3.248E+00  Escherichia coli
  8ok1-assembly1_A  TM=7.330E-01  e=5.647E+00  Mus musculus
  8d30-assembly1_A  TM=8.192E-01  e=8.791E+00  Homo sapiens
  6wvz-assembly1_M  TM=3.530E-01  e=7.046E+00  Homo sapiens

pLDDT: mean 91.06, std 6.04, range [72.0, 98.5]

Foldseek 3Di:
DDVVVQWDWWFAAAAQDPPTPQRHQWIWIAGNPPRDTPDIDHPFGRQHQNVPPDPDDPVDDPDNHDRWTFPDTWDWDDDPDPPDIDTHTDID

Sequence (92 aa):
MDTGRGVLYVATGNAYTQPAAGTSDAIMAIELATGAIRWWNQLTPNDAFITGCRGTNPNCPEDGGPDHDFGASPALVIGSRPGNVLLAFGVN

Secondary structure (DSSP, 8-state):
-BTTTTEEEEE---B-SSSPPTTSSEEEEEETTT--EEEEEESSTT-B--TT--SS-TTS-S---------SPPEEEE-SSTT-EEEE----